Protein AF-A0AAD5IZR4-F1 (afdb_monomer)

Structure (mmCIF, N/CA/C/O backbone):
data_AF-A0AAD5IZR4-F1
#
_entry.id   AF-A0AAD5IZR4-F1
#
loop_
_atom_site.group_PDB
_atom_site.id
_atom_site.type_symbol
_atom_site.label_atom_id
_atom_site.label_alt_id
_atom_site.label_comp_id
_atom_site.label_asym_id
_atom_site.label_entity_id
_atom_site.label_seq_id
_atom_site.pdbx_PDB_ins_code
_atom_site.Cartn_x
_atom_site.Cartn_y
_atom_site.Cartn_z
_atom_site.occupancy
_atom_site.B_iso_or_equiv
_atom_site.auth_seq_id
_atom_site.auth_comp_id
_atom_site.auth_asym_id
_atom_site.auth_atom_id
_atom_site.pdbx_PDB_model_num
ATOM 1 N N . MET A 1 1 ? -12.921 -5.457 7.022 1.00 72.56 1 MET A N 1
ATOM 2 C CA . MET A 1 1 ? -11.908 -4.384 7.132 1.00 72.56 1 MET A CA 1
ATOM 3 C C . MET A 1 1 ? -12.510 -3.131 6.520 1.00 72.56 1 MET A C 1
ATOM 5 O O . MET A 1 1 ? -12.906 -3.188 5.361 1.00 72.56 1 MET A O 1
ATOM 9 N N . ASN A 1 2 ? -12.680 -2.054 7.290 1.00 85.25 2 ASN A N 1
ATOM 10 C CA . ASN A 1 2 ? -13.240 -0.807 6.766 1.00 85.25 2 ASN A CA 1
ATOM 11 C C . ASN A 1 2 ? -12.108 -0.008 6.106 1.00 85.25 2 ASN A C 1
ATOM 13 O O . ASN A 1 2 ? -11.107 0.274 6.754 1.00 85.25 2 ASN A O 1
ATOM 17 N N . ILE A 1 3 ? -12.228 0.284 4.810 1.00 87.69 3 ILE A N 1
ATOM 18 C CA . ILE A 1 3 ? -11.189 0.963 4.022 1.00 87.69 3 ILE A CA 1
ATOM 19 C C . ILE A 1 3 ? -11.783 2.281 3.512 1.00 87.69 3 ILE A C 1
ATOM 21 O O . ILE A 1 3 ? -12.889 2.251 2.957 1.00 87.69 3 ILE A O 1
ATOM 25 N N . PRO A 1 4 ? -11.074 3.416 3.636 1.00 89.38 4 PRO A N 1
ATOM 26 C CA . PRO A 1 4 ? -11.504 4.682 3.055 1.00 89.38 4 PRO A CA 1
ATOM 27 C C . PRO A 1 4 ? -11.837 4.559 1.561 1.00 89.38 4 PRO A C 1
ATOM 29 O O . PRO A 1 4 ? -11.102 3.933 0.794 1.00 89.38 4 PRO A O 1
ATOM 32 N N . ALA A 1 5 ? -12.924 5.198 1.121 1.00 88.12 5 ALA A N 1
ATOM 33 C CA . ALA A 1 5 ? -13.412 5.085 -0.257 1.00 88.12 5 ALA A CA 1
ATOM 34 C C . ALA A 1 5 ? -12.367 5.508 -1.307 1.00 88.12 5 ALA A C 1
ATOM 36 O O . ALA A 1 5 ? -12.195 4.823 -2.311 1.00 88.12 5 ALA A O 1
ATOM 37 N N . LYS A 1 6 ? -11.608 6.582 -1.043 1.00 85.62 6 LYS A N 1
ATOM 38 C CA . LYS A 1 6 ? -10.534 7.055 -1.937 1.00 85.62 6 LYS A CA 1
ATOM 39 C C . LYS A 1 6 ? -9.450 5.996 -2.161 1.00 85.62 6 LYS A C 1
ATOM 41 O O . LYS A 1 6 ? -9.002 5.810 -3.287 1.00 85.62 6 LYS A O 1
ATOM 46 N N . ILE A 1 7 ? -9.094 5.257 -1.110 1.00 88.69 7 ILE A N 1
ATOM 47 C CA . ILE A 1 7 ? -8.103 4.179 -1.182 1.00 88.69 7 ILE A CA 1
ATOM 48 C C . ILE A 1 7 ? -8.664 3.015 -2.002 1.00 88.69 7 ILE A C 1
ATOM 50 O O . ILE A 1 7 ? -7.986 2.524 -2.898 1.00 88.69 7 ILE A O 1
ATOM 54 N N . LYS A 1 8 ? -9.929 2.624 -1.789 1.00 88.31 8 LYS A N 1
ATOM 55 C CA . LYS A 1 8 ? -10.582 1.587 -2.613 1.00 88.31 8 LYS A CA 1
ATOM 56 C C . LYS A 1 8 ? -10.551 1.937 -4.106 1.00 88.31 8 LYS A C 1
ATOM 58 O O . LYS A 1 8 ? -10.199 1.089 -4.920 1.00 88.31 8 LYS A O 1
ATOM 63 N N . ILE A 1 9 ? -10.887 3.182 -4.453 1.00 86.88 9 ILE A N 1
ATOM 64 C CA . ILE A 1 9 ? -10.890 3.665 -5.842 1.00 86.88 9 ILE A CA 1
ATOM 65 C C . ILE A 1 9 ? -9.482 3.608 -6.436 1.00 86.88 9 ILE A C 1
ATOM 67 O O . ILE A 1 9 ? -9.309 3.077 -7.531 1.00 86.88 9 ILE A O 1
ATOM 71 N N . PHE A 1 10 ? -8.474 4.089 -5.708 1.00 87.31 10 PHE A N 1
ATOM 72 C CA . PHE A 1 10 ? -7.085 4.035 -6.160 1.00 87.31 10 PHE A CA 1
ATOM 73 C C . PHE A 1 10 ? -6.622 2.602 -6.434 1.00 87.31 10 PHE A C 1
ATOM 75 O O . PHE A 1 10 ? -6.071 2.325 -7.493 1.00 87.31 10 PHE A O 1
ATOM 82 N N . TYR A 1 11 ? -6.881 1.671 -5.514 1.00 87.00 11 TYR A N 1
ATOM 83 C CA . TYR A 1 11 ? -6.486 0.272 -5.680 1.00 87.00 11 TYR A CA 1
ATOM 84 C C . TYR A 1 11 ? -7.206 -0.408 -6.844 1.00 87.00 11 TYR A C 1
ATOM 86 O O . TYR A 1 11 ? -6.601 -1.187 -7.579 1.00 87.00 11 TYR A O 1
ATOM 94 N N . TRP A 1 12 ? -8.477 -0.073 -7.060 1.00 84.94 12 TRP A N 1
ATOM 95 C CA . TRP A 1 12 ? -9.218 -0.523 -8.232 1.00 84.94 12 TRP A CA 1
ATOM 96 C C . TRP A 1 12 ? -8.625 0.035 -9.537 1.00 84.94 12 TRP A C 1
AT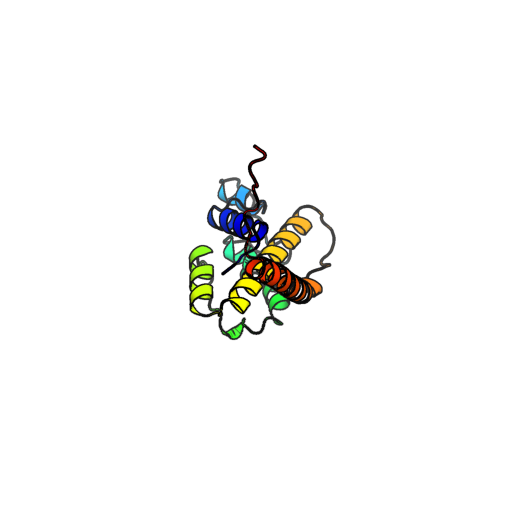OM 98 O O . TRP A 1 12 ? -8.466 -0.704 -10.509 1.00 84.94 12 TRP A O 1
ATOM 108 N N . GLN A 1 13 ? -8.219 1.308 -9.558 1.00 81.94 13 GLN A N 1
ATOM 109 C CA . GLN A 1 13 ? -7.510 1.903 -10.698 1.00 81.94 13 GLN A CA 1
ATOM 110 C C . GLN A 1 13 ? -6.135 1.254 -10.919 1.00 81.94 13 GLN A C 1
ATOM 112 O O . GLN A 1 13 ? -5.769 0.986 -12.062 1.00 81.94 13 GLN A O 1
ATOM 117 N N . ALA A 1 14 ? -5.397 0.958 -9.846 1.00 78.25 14 ALA A N 1
ATOM 118 C CA . ALA A 1 14 ? -4.105 0.273 -9.883 1.00 78.25 14 ALA A CA 1
ATOM 119 C C . ALA A 1 14 ? -4.221 -1.125 -10.491 1.00 78.25 14 ALA A C 1
ATOM 121 O O . ALA A 1 14 ? -3.442 -1.480 -11.376 1.00 78.25 14 ALA A O 1
ATOM 122 N N . TYR A 1 15 ? -5.242 -1.875 -10.073 1.00 79.06 15 TYR A N 1
ATOM 123 C CA . TYR A 1 15 ? -5.572 -3.187 -10.617 1.00 79.06 15 TYR A CA 1
ATOM 124 C C . TYR A 1 15 ? -5.880 -3.135 -12.118 1.00 79.06 15 TYR A C 1
ATOM 126 O O . TYR A 1 15 ? -5.386 -3.960 -12.879 1.00 79.06 15 TYR A O 1
ATOM 134 N N . ARG A 1 16 ? -6.647 -2.136 -12.570 1.00 77.25 16 ARG A N 1
ATOM 135 C CA . ARG A 1 16 ? -7.005 -1.981 -13.991 1.00 77.25 16 ARG A CA 1
ATOM 136 C C . ARG A 1 16 ? -5.906 -1.349 -14.850 1.00 77.25 16 ARG A C 1
ATOM 138 O O . ARG A 1 16 ? -6.150 -1.074 -16.020 1.00 77.25 16 ARG A O 1
ATOM 145 N N . HIS A 1 17 ? -4.724 -1.081 -14.287 1.00 66.12 17 HIS A N 1
ATOM 146 C CA . HIS A 1 17 ? -3.662 -0.297 -14.930 1.00 66.12 17 HIS A CA 1
ATOM 147 C C . HIS A 1 17 ? -4.120 1.105 -15.385 1.00 66.12 17 HIS A C 1
ATOM 149 O O . HIS A 1 17 ? -3.510 1.715 -16.259 1.00 66.12 17 HIS A O 1
ATOM 155 N N . CYS A 1 18 ? -5.173 1.640 -14.765 1.00 64.19 18 CYS A N 1
ATOM 156 C CA . CYS A 1 18 ? -5.791 2.929 -15.084 1.00 64.19 18 CYS A CA 1
ATOM 157 C C . CYS A 1 18 ? -5.393 4.033 -14.096 1.00 64.19 18 CYS A C 1
ATOM 159 O O . CYS A 1 18 ? -6.112 5.020 -13.952 1.00 64.19 18 CYS A O 1
ATOM 161 N N . LEU A 1 19 ? -4.280 3.875 -13.378 1.00 66.75 19 LEU A N 1
ATOM 162 C CA . LEU A 1 19 ? -3.781 4.958 -12.538 1.00 66.75 19 LEU A CA 1
ATOM 163 C C . LEU A 1 19 ? -3.395 6.152 -13.419 1.00 66.75 19 LEU A C 1
ATOM 165 O O . LEU A 1 19 ? -2.730 5.945 -14.438 1.00 66.75 19 LEU A O 1
ATOM 169 N N . PRO A 1 20 ? -3.682 7.397 -13.003 1.00 54.91 20 PRO A N 1
ATOM 170 C CA . PRO A 1 20 ? -3.162 8.611 -13.638 1.00 54.91 20 PRO A CA 1
ATOM 171 C C . PRO A 1 20 ? -1.648 8.790 -13.395 1.00 54.91 20 PRO A C 1
ATOM 173 O O . PRO A 1 20 ? -1.118 9.893 -13.361 1.00 54.91 20 PRO A O 1
ATOM 176 N N . LEU A 1 21 ? -0.920 7.688 -13.224 1.00 57.34 21 LEU A N 1
ATOM 177 C CA . LEU A 1 21 ? 0.510 7.627 -13.444 1.00 57.34 21 LEU A CA 1
ATOM 178 C C . LEU A 1 21 ? 0.713 7.700 -14.957 1.00 57.34 21 LEU A C 1
ATOM 180 O O . LEU A 1 21 ? 0.074 6.944 -15.685 1.00 57.34 21 LEU A O 1
ATOM 184 N N . LYS A 1 22 ? 1.661 8.506 -15.449 1.00 53.66 22 LYS A N 1
ATOM 185 C CA . LYS A 1 22 ? 2.069 8.488 -16.873 1.00 53.66 22 LYS A CA 1
ATOM 186 C C . LYS A 1 22 ? 2.394 7.065 -17.391 1.00 53.66 22 LYS A C 1
ATOM 188 O O . LYS A 1 22 ? 2.386 6.834 -18.591 1.00 53.66 22 LYS A O 1
ATOM 193 N N . MET A 1 23 ? 2.608 6.102 -16.489 1.00 51.19 23 MET A N 1
ATOM 194 C CA . MET A 1 23 ? 2.671 4.651 -16.718 1.00 51.19 23 MET A CA 1
ATOM 195 C C . MET A 1 23 ? 1.472 4.052 -17.477 1.00 51.19 23 MET A C 1
ATOM 197 O O . MET A 1 23 ? 1.674 3.161 -18.298 1.00 51.19 23 MET A O 1
ATOM 201 N N . SER A 1 24 ? 0.237 4.508 -17.232 1.00 49.72 24 SER A N 1
ATOM 202 C CA . SER A 1 24 ? -0.957 3.983 -17.921 1.00 49.72 24 SER A CA 1
ATOM 203 C C . SER A 1 24 ? -1.000 4.387 -19.397 1.00 49.72 24 SER A C 1
ATOM 205 O O . SER A 1 24 ? -1.445 3.602 -20.232 1.00 49.72 24 SER A O 1
ATOM 207 N N . LEU A 1 25 ? -0.427 5.547 -19.744 1.00 49.66 25 LEU A N 1
ATOM 208 C CA . LEU A 1 25 ? -0.222 5.973 -21.133 1.00 49.66 25 LEU A CA 1
ATOM 209 C C . LEU A 1 25 ? 0.822 5.099 -21.862 1.00 49.66 25 LEU A C 1
ATOM 211 O O . LEU A 1 25 ? 0.704 4.888 -23.065 1.00 49.66 25 LEU A O 1
ATOM 215 N N . ILE A 1 26 ? 1.808 4.535 -21.148 1.00 45.78 26 ILE A N 1
ATOM 216 C CA . ILE A 1 26 ? 2.804 3.601 -21.717 1.00 45.78 26 ILE A CA 1
ATOM 217 C C . ILE A 1 26 ? 2.197 2.215 -21.940 1.00 45.78 26 ILE A C 1
ATOM 219 O O . ILE A 1 26 ? 2.433 1.592 -22.975 1.00 45.78 26 ILE A O 1
ATOM 223 N N . ALA A 1 27 ? 1.392 1.730 -20.986 1.00 47.91 27 ALA A N 1
ATOM 224 C CA . ALA A 1 27 ? 0.699 0.447 -21.110 1.00 47.91 27 ALA A CA 1
ATOM 225 C C . ALA A 1 27 ? -0.224 0.408 -22.348 1.00 47.91 27 ALA A C 1
ATOM 227 O O . ALA A 1 27 ? -0.470 -0.659 -22.904 1.00 47.91 27 ALA A O 1
ATOM 228 N N . GLN A 1 28 ? -0.670 1.575 -22.829 1.00 51.12 28 GLN A N 1
ATOM 229 C CA . GLN A 1 28 ? -1.501 1.752 -24.024 1.00 51.12 28 GLN A CA 1
ATOM 230 C C . GLN A 1 28 ? -0.709 1.926 -25.343 1.00 51.12 28 GLN A C 1
ATOM 232 O O . GLN A 1 28 ? -1.210 2.522 -26.291 1.00 51.12 28 GLN A O 1
ATOM 237 N N . LYS A 1 29 ? 0.498 1.348 -25.456 1.00 46.22 29 LYS A N 1
ATOM 238 C CA . LYS A 1 29 ? 1.324 1.301 -26.690 1.00 46.22 29 LYS A CA 1
ATOM 239 C C . LYS A 1 29 ? 1.871 2.645 -27.197 1.00 46.22 29 LYS A C 1
ATOM 241 O O . LYS A 1 29 ? 2.288 2.723 -28.350 1.00 46.22 29 LYS A O 1
ATOM 246 N N . VAL A 1 30 ? 1.945 3.688 -26.370 1.00 44.84 30 VAL A N 1
ATOM 247 C CA . VAL A 1 30 ? 2.703 4.899 -26.733 1.00 44.84 30 VAL A CA 1
ATOM 248 C C . VAL A 1 30 ? 4.180 4.669 -26.380 1.00 44.84 30 VAL A C 1
ATOM 250 O O . VAL A 1 30 ? 4.499 4.520 -25.198 1.00 44.84 30 VAL A O 1
ATOM 253 N N . PRO A 1 31 ? 5.106 4.627 -27.358 1.00 40.62 31 PRO A N 1
ATOM 254 C CA . PRO A 1 31 ? 6.507 4.326 -27.105 1.00 40.62 31 PRO A CA 1
ATOM 255 C C . PRO A 1 31 ? 7.196 5.571 -26.543 1.00 40.62 31 PRO A C 1
ATOM 257 O O . PRO A 1 31 ? 7.767 6.383 -27.265 1.00 40.62 31 PRO A O 1
ATOM 260 N N . ARG A 1 32 ? 7.116 5.753 -25.227 1.00 43.91 32 ARG A N 1
ATOM 261 C CA . ARG A 1 32 ? 8.010 6.647 -24.489 1.00 43.91 32 ARG A CA 1
ATOM 262 C C . ARG A 1 32 ? 8.564 5.865 -23.316 1.00 43.91 32 ARG A C 1
ATOM 264 O O . ARG A 1 32 ? 7.818 5.391 -22.463 1.00 43.91 32 ARG A O 1
ATOM 271 N N . GLU A 1 33 ? 9.877 5.696 -23.305 1.00 47.75 33 GLU A N 1
ATOM 272 C CA . GLU A 1 33 ? 10.591 5.049 -22.215 1.00 47.75 33 GLU A CA 1
ATOM 273 C C . GLU A 1 33 ? 10.505 5.941 -20.976 1.00 47.75 33 GLU A C 1
ATOM 275 O O . GLU A 1 33 ? 11.304 6.855 -20.792 1.00 47.75 33 GLU A O 1
ATOM 280 N N . ILE A 1 34 ? 9.493 5.723 -20.131 1.00 51.06 34 ILE A N 1
ATOM 281 C CA . ILE A 1 34 ? 9.445 6.419 -18.848 1.00 51.06 34 ILE A CA 1
ATOM 282 C C . ILE A 1 34 ? 10.391 5.703 -17.904 1.00 51.06 34 ILE A C 1
ATOM 284 O O . ILE A 1 34 ? 10.183 4.578 -17.437 1.00 51.06 34 ILE A O 1
ATOM 288 N N . ALA A 1 35 ? 11.474 6.408 -17.660 1.00 56.12 35 ALA A N 1
ATOM 289 C CA . ALA A 1 35 ? 12.411 6.117 -16.620 1.00 56.12 35 ALA A CA 1
ATOM 290 C C . ALA A 1 35 ? 11.828 6.600 -15.282 1.00 56.12 35 ALA A C 1
ATOM 292 O O . ALA A 1 35 ? 11.146 7.625 -15.233 1.00 56.12 35 ALA A O 1
ATOM 293 N N . CYS A 1 36 ? 12.070 5.872 -14.192 1.00 55.81 36 CYS A N 1
ATOM 294 C CA . CYS A 1 36 ? 11.767 6.362 -12.850 1.00 55.81 36 CYS A CA 1
ATOM 295 C C . CYS A 1 36 ? 12.369 7.775 -12.705 1.00 55.81 36 CYS A C 1
ATOM 297 O O . CYS A 1 36 ? 13.569 7.906 -12.944 1.00 55.81 36 CYS A O 1
ATOM 299 N N . PRO A 1 37 ? 11.604 8.813 -12.321 1.00 54.03 37 PRO A N 1
ATOM 300 C CA . PRO A 1 37 ? 12.120 10.183 -12.227 1.00 54.03 37 PRO A CA 1
ATOM 301 C C . PRO A 1 37 ? 13.271 10.319 -11.218 1.00 54.03 37 PRO A C 1
ATOM 303 O O . PRO A 1 37 ? 14.001 11.298 -11.259 1.00 54.03 37 PRO A O 1
ATOM 306 N N . VAL A 1 38 ? 13.448 9.318 -10.348 1.00 53.88 38 VAL A N 1
ATOM 307 C CA . VAL A 1 38 ? 14.482 9.268 -9.307 1.00 53.88 38 VAL A CA 1
ATOM 308 C C . VAL A 1 38 ? 15.733 8.505 -9.754 1.00 53.88 38 VAL A C 1
ATOM 310 O O . VAL A 1 38 ? 16.839 8.850 -9.360 1.00 53.88 38 VAL A O 1
ATOM 313 N N . TYR A 1 39 ? 15.588 7.457 -10.572 1.00 54.84 39 TYR A N 1
ATOM 314 C CA . TYR A 1 39 ? 16.708 6.569 -10.936 1.00 54.84 39 TYR A CA 1
ATOM 315 C C . TYR A 1 39 ? 17.017 6.513 -12.428 1.00 54.84 39 TYR A C 1
ATOM 317 O O . TYR A 1 39 ? 17.961 5.834 -12.823 1.00 54.84 39 TYR A O 1
ATOM 325 N N . HIS A 1 40 ? 16.199 7.148 -13.265 1.00 55.16 40 HIS A N 1
ATOM 326 C CA . HIS A 1 40 ? 16.291 7.101 -14.721 1.00 55.16 40 HIS A CA 1
ATOM 327 C C . HIS A 1 40 ? 16.412 5.672 -15.297 1.00 55.16 40 HIS A C 1
ATOM 329 O O . HIS A 1 40 ? 16.908 5.471 -16.402 1.00 55.16 40 HIS A O 1
ATOM 335 N N . LYS A 1 41 ? 15.877 4.666 -14.586 1.00 54.94 41 LYS A N 1
ATOM 336 C CA . LYS A 1 41 ? 15.755 3.278 -15.058 1.00 54.94 41 LYS A CA 1
ATOM 337 C C . LYS A 1 41 ? 14.329 2.981 -15.508 1.00 54.94 41 LYS A C 1
ATOM 339 O O . LYS A 1 41 ? 13.377 3.459 -14.891 1.00 54.94 41 LYS A O 1
ATOM 344 N N . LYS A 1 42 ? 14.191 2.181 -16.568 1.00 55.41 42 LYS A N 1
ATOM 345 C CA . LYS A 1 42 ? 12.909 1.792 -17.176 1.00 55.41 42 LYS A CA 1
ATOM 346 C C . LYS A 1 42 ? 11.962 1.213 -16.122 1.00 55.41 42 LYS A C 1
ATOM 348 O O . LYS A 1 42 ? 12.281 0.207 -15.486 1.00 55.41 42 LYS A O 1
ATOM 353 N N . LEU A 1 43 ? 10.801 1.841 -15.941 1.00 59.50 43 LEU A N 1
ATOM 354 C CA . LEU A 1 43 ? 9.745 1.294 -15.093 1.00 59.50 43 LEU A CA 1
ATOM 355 C C . LEU A 1 43 ? 9.186 0.039 -15.773 1.00 59.50 43 LEU A C 1
ATOM 357 O O . LEU A 1 43 ? 8.561 0.122 -16.827 1.00 59.50 43 LEU A O 1
ATOM 361 N N . LYS A 1 44 ? 9.449 -1.134 -15.191 1.00 58.28 44 LYS A N 1
ATOM 362 C CA . LYS A 1 44 ? 9.046 -2.418 -15.783 1.00 58.28 44 LYS A CA 1
ATOM 363 C C . LYS A 1 44 ? 7.565 -2.743 -15.555 1.00 58.28 44 LYS A C 1
ATOM 365 O O . LYS A 1 44 ? 6.945 -3.340 -16.425 1.00 58.28 44 LYS A O 1
ATOM 370 N N . THR A 1 45 ? 7.000 -2.368 -14.401 1.00 69.00 45 THR A N 1
ATOM 371 C CA . THR A 1 45 ? 5.616 -2.701 -14.002 1.00 69.00 45 THR A CA 1
ATOM 372 C C . THR A 1 45 ? 5.016 -1.654 -13.049 1.00 69.00 45 THR A C 1
ATOM 374 O O . THR A 1 45 ? 5.742 -0.877 -12.425 1.00 69.00 45 THR A O 1
ATOM 377 N N . VAL A 1 46 ? 3.682 -1.654 -12.888 1.00 75.50 46 VAL A N 1
ATOM 378 C CA . VAL A 1 46 ? 2.974 -0.837 -11.874 1.00 75.50 46 VAL A CA 1
ATOM 379 C C . VAL A 1 46 ? 3.496 -1.130 -10.463 1.00 75.50 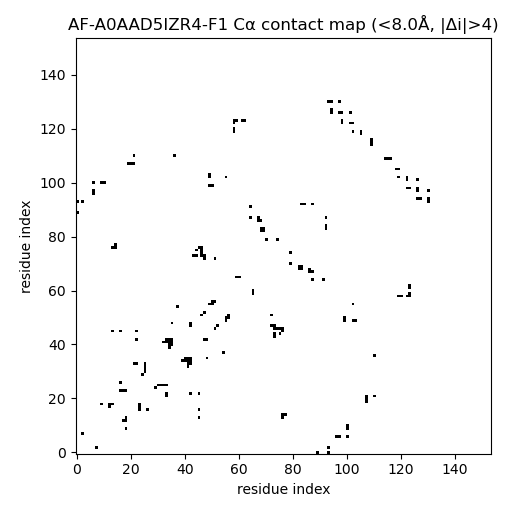46 VAL A C 1
ATOM 381 O O . VAL A 1 46 ? 3.737 -0.199 -9.700 1.00 75.50 46 VAL A O 1
ATOM 384 N N . LEU A 1 47 ? 3.747 -2.406 -10.140 1.00 81.25 47 LEU A N 1
ATOM 385 C CA . LEU A 1 47 ? 4.316 -2.797 -8.850 1.00 81.25 47 LEU A CA 1
ATOM 386 C C . LEU A 1 47 ? 5.724 -2.223 -8.656 1.00 81.25 47 LEU A C 1
ATOM 388 O O . LEU A 1 47 ? 6.048 -1.767 -7.569 1.00 81.25 47 LEU A O 1
ATOM 392 N N . HIS A 1 48 ? 6.562 -2.176 -9.692 1.00 76.94 48 HIS A N 1
ATOM 393 C CA . HIS A 1 48 ? 7.875 -1.549 -9.566 1.00 76.94 48 HIS A CA 1
ATOM 394 C C . HIS A 1 48 ? 7.762 -0.051 -9.229 1.00 76.94 48 HIS A C 1
ATOM 396 O O . HIS A 1 48 ? 8.474 0.435 -8.354 1.00 76.94 48 HIS A O 1
ATOM 402 N N . GLY A 1 49 ? 6.841 0.665 -9.884 1.00 74.94 49 GLY A N 1
ATOM 403 C CA . GLY A 1 49 ? 6.606 2.088 -9.625 1.00 74.94 49 GLY A CA 1
ATOM 404 C C . GLY A 1 49 ? 6.042 2.375 -8.231 1.00 74.94 49 GLY A C 1
ATOM 405 O O . GLY A 1 49 ? 6.460 3.339 -7.604 1.00 74.94 49 GLY A O 1
ATOM 406 N N . LEU A 1 50 ? 5.135 1.526 -7.738 1.00 79.75 50 LEU A N 1
ATOM 407 C CA . LEU A 1 50 ? 4.467 1.710 -6.444 1.00 79.75 50 LEU A CA 1
ATOM 408 C C . LEU A 1 50 ? 5.184 1.049 -5.264 1.00 79.75 50 LEU A C 1
ATOM 410 O O . LEU A 1 50 ? 4.968 1.438 -4.127 1.00 79.75 50 LEU A O 1
ATOM 414 N N . TRP A 1 51 ? 5.999 0.023 -5.507 1.00 85.12 51 TRP A N 1
ATOM 415 C CA . TRP A 1 51 ? 6.590 -0.810 -4.460 1.00 85.12 51 TRP A CA 1
ATOM 416 C C . TRP A 1 51 ? 8.099 -0.993 -4.617 1.00 85.12 51 TRP A C 1
ATOM 418 O O . TRP A 1 51 ? 8.842 -0.827 -3.651 1.00 85.12 51 TRP A O 1
ATOM 428 N N . GLY A 1 52 ? 8.547 -1.340 -5.825 1.00 79.38 52 GLY A N 1
ATOM 429 C CA . GLY A 1 52 ? 9.920 -1.773 -6.096 1.00 79.38 52 GLY A CA 1
ATOM 430 C C . GLY A 1 52 ? 10.980 -0.670 -6.133 1.00 79.38 52 GLY A C 1
ATOM 431 O O . GLY A 1 52 ? 12.170 -0.978 -6.027 1.00 79.38 52 GLY A O 1
ATOM 432 N N . CYS A 1 53 ? 10.572 0.595 -6.256 1.00 77.81 53 CYS A N 1
ATOM 433 C CA . CYS A 1 53 ? 11.472 1.744 -6.268 1.00 77.81 53 CYS A CA 1
ATOM 434 C C . CYS A 1 53 ? 12.316 1.801 -4.984 1.00 77.81 53 CYS A C 1
ATOM 436 O O . CYS A 1 53 ? 11.768 1.844 -3.883 1.00 77.81 53 CYS A O 1
ATOM 438 N N . LYS A 1 54 ? 13.652 1.831 -5.121 1.00 75.81 54 LYS A N 1
ATOM 439 C CA . LYS A 1 54 ? 14.592 1.835 -3.983 1.00 75.81 54 LYS A CA 1
ATOM 440 C C . LYS A 1 54 ? 14.311 2.979 -3.006 1.00 75.81 54 LYS A C 1
ATOM 442 O O . LYS A 1 54 ? 14.351 2.760 -1.807 1.00 75.81 54 LYS A O 1
ATOM 447 N N . TRP A 1 55 ? 13.959 4.149 -3.521 1.00 72.94 55 TRP A N 1
ATOM 448 C CA . TRP A 1 55 ? 13.684 5.311 -2.687 1.00 72.94 55 TRP A CA 1
ATOM 449 C C . TRP A 1 55 ? 12.400 5.158 -1.860 1.00 72.94 55 TRP A C 1
ATOM 451 O O . TRP A 1 55 ? 12.386 5.468 -0.677 1.00 72.94 55 TRP A O 1
ATOM 461 N N . LEU A 1 56 ? 11.347 4.555 -2.423 1.00 78.56 56 LEU A N 1
ATOM 462 C CA . LEU A 1 56 ? 10.144 4.239 -1.647 1.00 78.56 56 LEU A CA 1
ATOM 463 C C . LEU A 1 56 ? 10.400 3.151 -0.588 1.00 78.56 56 LEU A C 1
ATOM 465 O O . LEU A 1 56 ? 9.727 3.116 0.436 1.00 78.56 56 LEU A O 1
ATOM 469 N N . LYS A 1 57 ? 11.388 2.266 -0.792 1.00 82.44 57 LYS A N 1
ATOM 470 C CA . LYS A 1 57 ? 11.785 1.309 0.255 1.00 82.44 57 LYS A CA 1
ATOM 471 C C . LYS A 1 57 ? 12.333 2.013 1.496 1.00 82.44 57 LYS A C 1
ATOM 473 O O . LYS A 1 57 ? 12.090 1.527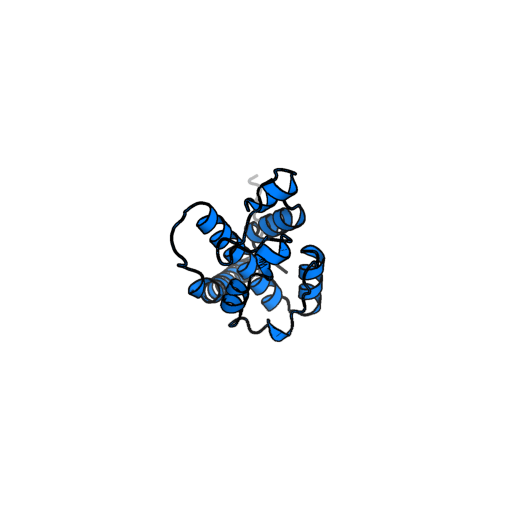 2.592 1.00 82.44 57 LYS A O 1
ATOM 478 N N . GLU A 1 58 ? 13.054 3.120 1.320 1.00 81.44 58 GLU A N 1
ATOM 479 C CA . GLU A 1 58 ? 13.595 3.914 2.431 1.00 81.44 58 GLU A CA 1
ATOM 480 C C . GLU A 1 58 ? 12.462 4.583 3.215 1.00 81.44 58 GLU A C 1
ATOM 482 O O . GLU A 1 58 ? 12.434 4.485 4.435 1.00 81.44 58 GLU A O 1
ATOM 487 N N . VAL A 1 59 ? 11.459 5.133 2.522 1.00 80.75 59 VAL A N 1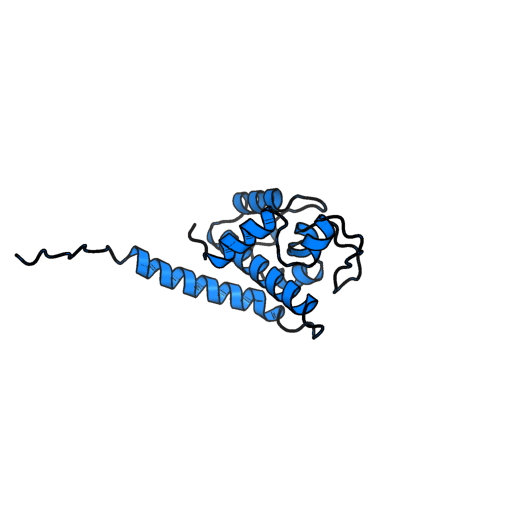
ATOM 488 C CA . VAL A 1 59 ? 10.255 5.718 3.149 1.00 80.75 59 VAL A CA 1
ATOM 489 C C . VAL A 1 59 ? 9.516 4.710 4.027 1.00 80.75 59 VAL A C 1
ATOM 491 O O . VAL A 1 59 ? 9.010 5.051 5.090 1.00 80.75 59 VAL A O 1
ATOM 494 N N . ARG A 1 60 ? 9.456 3.449 3.594 1.00 87.31 60 ARG A N 1
ATOM 495 C CA . ARG A 1 60 ? 8.763 2.383 4.328 1.00 87.31 60 ARG A CA 1
ATOM 496 C C . ARG A 1 60 ? 9.618 1.710 5.388 1.00 87.31 60 ARG A C 1
ATOM 498 O O . ARG A 1 60 ? 9.090 0.837 6.068 1.00 87.31 60 ARG A O 1
ATOM 505 N N . ALA A 1 61 ? 10.896 2.061 5.536 1.00 83.94 61 ALA A N 1
ATOM 506 C CA . ALA A 1 61 ? 11.776 1.419 6.514 1.00 83.94 61 ALA A CA 1
ATOM 507 C C . ALA A 1 61 ? 11.204 1.485 7.944 1.00 83.94 61 ALA A C 1
ATOM 509 O O . ALA A 1 61 ? 11.387 0.549 8.718 1.00 83.94 61 ALA A O 1
ATOM 510 N N . ASP A 1 62 ? 10.422 2.527 8.239 1.00 82.50 62 ASP A N 1
ATOM 511 C CA . ASP A 1 62 ? 9.771 2.740 9.534 1.00 82.50 62 ASP A CA 1
ATOM 512 C C . ASP A 1 62 ? 8.479 1.924 9.731 1.00 82.50 62 ASP A C 1
ATOM 514 O O . ASP A 1 62 ? 7.902 1.901 10.819 1.00 82.50 62 ASP A O 1
ATOM 518 N N . CYS A 1 63 ? 7.985 1.236 8.697 1.00 87.38 63 CYS A N 1
ATOM 519 C CA . CYS A 1 63 ? 6.828 0.357 8.826 1.00 87.38 63 CYS A CA 1
ATOM 520 C C . CYS A 1 63 ? 7.231 -0.976 9.481 1.00 87.38 63 CYS A C 1
ATOM 522 O O . CYS A 1 63 ? 7.945 -1.794 8.898 1.00 87.38 63 CYS A O 1
ATOM 524 N N . SER A 1 64 ? 6.676 -1.251 10.664 1.00 87.19 64 SER A N 1
ATOM 525 C CA . SER A 1 64 ? 6.931 -2.463 11.466 1.00 87.19 64 SER A CA 1
ATOM 526 C C . SER A 1 64 ? 6.651 -3.787 10.740 1.00 87.19 64 SER A C 1
ATOM 528 O O . SER A 1 64 ? 7.150 -4.843 11.128 1.00 87.19 64 SER A O 1
ATOM 530 N N . PHE A 1 65 ? 5.839 -3.762 9.684 1.00 89.12 65 PHE A N 1
ATOM 531 C CA . PHE A 1 65 ? 5.456 -4.941 8.915 1.00 89.12 65 PHE A CA 1
ATOM 532 C C . PHE A 1 65 ? 6.369 -5.262 7.726 1.00 89.12 65 PHE A C 1
ATOM 534 O O . PHE A 1 65 ? 6.157 -6.285 7.074 1.00 89.12 65 PHE A O 1
ATOM 541 N N . MET A 1 66 ? 7.381 -4.441 7.429 1.00 89.88 66 MET A N 1
ATOM 542 C CA . MET A 1 66 ? 8.205 -4.627 6.227 1.00 89.88 66 MET A CA 1
ATOM 543 C C . MET A 1 66 ? 8.912 -5.981 6.165 1.00 89.88 66 MET A C 1
ATOM 545 O O . MET A 1 66 ? 9.022 -6.555 5.085 1.00 89.88 66 MET A O 1
ATOM 549 N N . SER A 1 67 ? 9.329 -6.530 7.308 1.00 88.38 67 SER A N 1
ATOM 550 C CA . SER A 1 67 ? 9.975 -7.848 7.392 1.00 88.38 67 SER A CA 1
ATOM 551 C C . SER A 1 67 ? 9.054 -9.020 7.029 1.00 88.38 67 SER A C 1
ATOM 553 O O . SER A 1 67 ? 9.542 -10.103 6.720 1.00 88.38 67 SER A O 1
ATOM 555 N N . ARG A 1 68 ? 7.729 -8.819 7.048 1.00 90.75 68 ARG A N 1
ATOM 556 C CA . ARG A 1 68 ? 6.720 -9.842 6.725 1.00 90.75 68 ARG A CA 1
ATOM 557 C C . ARG A 1 68 ? 6.297 -9.828 5.256 1.00 90.75 68 ARG A C 1
ATOM 559 O O . ARG A 1 68 ? 5.591 -10.736 4.817 1.00 90.75 68 ARG A O 1
ATOM 566 N N . ILE A 1 69 ? 6.693 -8.808 4.493 1.00 90.00 69 ILE A N 1
ATOM 567 C CA . ILE A 1 69 ? 6.272 -8.642 3.102 1.00 90.00 69 ILE A CA 1
ATOM 568 C C . ILE A 1 69 ? 7.329 -9.207 2.160 1.00 90.00 69 ILE A C 1
ATOM 570 O O . ILE A 1 69 ? 8.423 -8.665 2.022 1.00 90.00 69 ILE A O 1
ATOM 574 N N . ASN A 1 70 ? 6.940 -10.245 1.423 1.00 85.00 70 ASN A N 1
ATOM 575 C CA . ASN A 1 70 ? 7.740 -10.811 0.347 1.00 85.00 70 ASN A CA 1
ATOM 576 C C . ASN A 1 70 ? 7.197 -10.368 -1.012 1.00 85.00 70 ASN A C 1
ATOM 578 O O . ASN A 1 70 ? 6.000 -10.480 -1.287 1.00 85.00 70 ASN A O 1
ATOM 582 N N . TRP A 1 71 ? 8.091 -9.896 -1.878 1.00 87.19 71 TRP A N 1
ATOM 583 C CA . TRP A 1 71 ? 7.778 -9.559 -3.264 1.00 87.19 71 TRP A CA 1
ATOM 584 C C . TRP A 1 71 ? 8.973 -9.877 -4.166 1.00 87.19 71 TRP A C 1
ATOM 586 O O . TRP A 1 71 ? 10.118 -9.888 -3.712 1.00 87.19 71 TRP A O 1
ATOM 596 N N . VAL A 1 72 ? 8.706 -10.111 -5.449 1.00 83.88 72 VAL A N 1
ATOM 597 C CA . VAL A 1 72 ? 9.728 -10.386 -6.471 1.00 83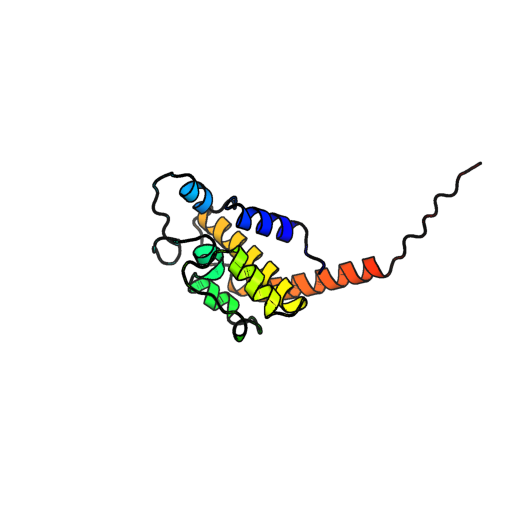.88 72 VAL A CA 1
ATOM 598 C C . VAL A 1 72 ? 9.548 -9.461 -7.674 1.00 83.88 72 VAL A C 1
ATOM 600 O O . VAL A 1 72 ? 8.426 -9.043 -7.976 1.00 83.88 72 VAL A O 1
ATOM 603 N N . ASP A 1 73 ? 10.646 -9.121 -8.364 1.00 77.31 73 ASP A N 1
ATOM 604 C CA . ASP A 1 73 ? 10.580 -8.299 -9.583 1.00 77.31 73 ASP A CA 1
ATOM 605 C C . ASP A 1 73 ? 9.707 -9.006 -10.630 1.00 77.31 73 ASP A C 1
ATOM 607 O O . ASP A 1 73 ? 9.843 -10.205 -10.860 1.00 77.31 73 ASP A O 1
ATOM 611 N N . GLY A 1 74 ? 8.777 -8.269 -11.237 1.00 74.62 74 GLY A N 1
ATOM 612 C CA . GLY A 1 74 ? 7.813 -8.823 -12.195 1.00 74.62 74 GLY A CA 1
ATOM 613 C C . GLY A 1 74 ? 6.527 -9.413 -11.599 1.00 74.62 74 GLY A C 1
ATOM 614 O O . GLY A 1 74 ? 5.618 -9.707 -12.368 1.00 74.62 74 GLY A O 1
ATOM 615 N N . MET A 1 75 ? 6.388 -9.520 -10.270 1.00 84.88 75 MET A N 1
ATOM 616 C CA . MET A 1 75 ? 5.117 -9.906 -9.635 1.00 84.88 75 MET A CA 1
ATOM 617 C C . MET A 1 75 ? 3.986 -8.936 -10.027 1.00 84.88 75 MET A C 1
ATOM 619 O O . MET A 1 75 ? 4.183 -7.715 -10.081 1.00 84.88 75 MET A O 1
ATOM 623 N N . HIS A 1 76 ? 2.787 -9.462 -10.295 1.00 83.31 76 HIS A N 1
ATOM 624 C CA . HIS A 1 76 ? 1.625 -8.617 -10.563 1.00 83.31 76 HIS A CA 1
ATOM 625 C C . HIS A 1 76 ? 1.166 -7.906 -9.287 1.00 83.31 76 HIS A C 1
ATOM 627 O O . HIS A 1 76 ? 1.248 -8.431 -8.179 1.00 83.31 76 HIS A O 1
ATOM 633 N N . PHE A 1 77 ? 0.636 -6.691 -9.447 1.00 84.25 77 PHE A N 1
ATOM 634 C CA . PHE A 1 77 ? 0.191 -5.876 -8.316 1.00 84.25 77 PHE A CA 1
ATOM 635 C C . PHE A 1 77 ? -0.887 -6.575 -7.471 1.00 84.25 77 PHE A C 1
ATOM 637 O O . PHE A 1 77 ? -0.850 -6.483 -6.249 1.00 84.25 77 PHE A O 1
ATOM 644 N N . LEU A 1 78 ? -1.816 -7.312 -8.092 1.00 86.69 78 LEU A N 1
ATOM 645 C CA . LEU A 1 78 ? -2.842 -8.050 -7.351 1.00 86.69 78 LEU A CA 1
ATOM 646 C C . LEU A 1 78 ? -2.237 -9.178 -6.504 1.00 86.69 78 LEU A C 1
ATOM 648 O O . LEU A 1 78 ? -2.577 -9.292 -5.329 1.00 86.69 78 LEU A O 1
ATOM 652 N N . ASP A 1 79 ? -1.316 -9.960 -7.070 1.00 89.75 79 ASP A N 1
ATOM 653 C CA . ASP A 1 79 ? -0.643 -11.052 -6.356 1.00 89.75 79 ASP A CA 1
ATOM 654 C C . ASP A 1 79 ? 0.141 -10.528 -5.152 1.00 89.75 79 ASP A C 1
ATOM 656 O O . ASP A 1 79 ? 0.109 -11.120 -4.074 1.00 89.75 79 ASP A O 1
ATOM 660 N N . PHE A 1 80 ? 0.772 -9.362 -5.308 1.00 91.38 80 PHE A N 1
ATOM 661 C CA . PHE A 1 80 ? 1.429 -8.658 -4.214 1.00 91.38 80 PHE A CA 1
ATOM 662 C C . PHE A 1 80 ? 0.449 -8.292 -3.085 1.00 91.38 80 PHE A C 1
ATOM 664 O O . PHE A 1 80 ? 0.707 -8.591 -1.918 1.00 91.38 80 PHE A O 1
ATOM 671 N N . ILE A 1 81 ? -0.701 -7.693 -3.412 1.00 91.62 81 ILE A N 1
ATOM 672 C CA . ILE A 1 81 ? -1.716 -7.315 -2.415 1.00 91.62 81 ILE A CA 1
ATOM 673 C C . ILE A 1 81 ? -2.334 -8.538 -1.733 1.00 91.62 81 ILE A C 1
ATOM 675 O O . ILE A 1 81 ? -2.540 -8.516 -0.519 1.00 91.62 81 ILE A O 1
ATOM 679 N N . LEU A 1 82 ? -2.576 -9.621 -2.472 1.00 91.75 82 LEU A N 1
ATOM 680 C CA . LEU A 1 82 ? -3.059 -10.883 -1.909 1.00 91.75 82 LEU A CA 1
ATOM 681 C C . LEU A 1 82 ? -2.024 -11.538 -0.988 1.00 91.75 82 LEU A C 1
ATOM 683 O O . LEU A 1 82 ? -2.393 -12.058 0.063 1.00 91.75 82 LEU A O 1
ATOM 687 N N . SER A 1 83 ? -0.739 -11.486 -1.349 1.00 92.94 83 SER A N 1
ATOM 688 C CA . SER A 1 83 ? 0.363 -11.943 -0.496 1.00 92.94 83 SER A CA 1
ATOM 689 C C . SER A 1 83 ? 0.392 -11.164 0.821 1.00 92.94 83 SER A C 1
ATOM 691 O O . SER A 1 83 ? 0.391 -11.759 1.897 1.00 92.94 83 SER A O 1
ATOM 693 N N . CYS A 1 84 ? 0.291 -9.833 0.755 1.00 93.81 84 CYS A N 1
ATOM 694 C CA . CYS A 1 84 ? 0.246 -8.986 1.946 1.00 93.81 84 CYS A CA 1
ATOM 695 C C . CYS A 1 84 ? -0.969 -9.305 2.826 1.00 93.81 84 CYS A C 1
ATOM 697 O O . CYS A 1 84 ? -0.827 -9.451 4.035 1.00 93.81 84 CYS A O 1
ATOM 699 N N . TYR A 1 85 ? -2.147 -9.502 2.228 1.00 92.44 85 TYR A N 1
ATOM 700 C CA . TYR A 1 85 ? -3.362 -9.855 2.967 1.00 92.44 85 TYR A CA 1
ATOM 701 C C . TYR A 1 85 ? -3.246 -11.183 3.737 1.00 92.44 85 TYR A C 1
ATOM 703 O O . TYR A 1 85 ? -3.930 -11.373 4.739 1.00 92.44 85 TYR A O 1
ATOM 711 N N . ARG A 1 86 ? -2.392 -12.110 3.284 1.00 92.06 86 ARG A N 1
ATOM 712 C CA . ARG A 1 86 ? -2.146 -13.392 3.966 1.00 92.06 86 ARG A CA 1
ATOM 713 C C . ARG A 1 86 ? -1.174 -13.276 5.139 1.00 92.06 86 ARG A C 1
ATOM 715 O O . ARG A 1 86 ? -1.255 -14.086 6.055 1.00 92.06 86 ARG A O 1
ATOM 722 N N . CYS A 1 87 ? -0.261 -12.308 5.100 1.00 92.88 87 CYS A N 1
ATOM 723 C CA . CYS A 1 87 ? 0.848 -12.201 6.054 1.00 92.88 87 CYS A CA 1
ATOM 724 C C . CYS A 1 87 ? 0.696 -11.048 7.058 1.00 92.88 87 CYS A C 1
ATOM 726 O O . CYS A 1 87 ? 1.435 -10.994 8.042 1.00 92.88 87 CYS A O 1
ATOM 728 N N . LEU A 1 88 ? -0.225 -10.115 6.807 1.00 94.19 88 LEU A N 1
ATOM 729 C CA . LEU A 1 88 ? -0.456 -8.932 7.631 1.00 94.19 88 LEU A CA 1
ATOM 730 C C . LEU A 1 88 ? -1.783 -9.029 8.375 1.00 94.19 88 LEU A C 1
ATOM 732 O O . LEU A 1 88 ? -2.776 -9.537 7.850 1.00 94.19 88 LEU A O 1
ATOM 736 N N . ASP A 1 89 ? -1.819 -8.488 9.591 1.00 93.44 89 ASP A N 1
ATOM 737 C CA . ASP A 1 89 ? -3.088 -8.268 10.271 1.00 93.44 89 ASP A CA 1
ATOM 738 C C . ASP A 1 89 ? -3.882 -7.121 9.617 1.00 93.44 89 ASP A C 1
ATOM 740 O O . ASP A 1 89 ? -3.425 -6.433 8.701 1.00 93.44 89 ASP A O 1
ATOM 744 N N . LYS A 1 90 ? -5.122 -6.922 10.074 1.00 90.94 90 LYS A N 1
ATOM 745 C CA . LYS A 1 90 ? -6.039 -5.931 9.490 1.00 90.94 90 LYS A CA 1
ATOM 746 C C . LYS A 1 90 ? -5.510 -4.498 9.593 1.00 90.94 90 LYS A C 1
ATOM 748 O O . LYS A 1 90 ? -5.846 -3.680 8.739 1.00 90.94 90 LYS A O 1
ATOM 753 N N . ASP A 1 91 ? -4.749 -4.189 10.635 1.00 90.88 91 ASP A N 1
ATOM 754 C CA . ASP A 1 91 ? -4.272 -2.841 10.910 1.00 90.88 91 ASP A CA 1
ATOM 755 C C . ASP A 1 91 ? -3.033 -2.529 10.078 1.00 90.88 91 ASP A C 1
ATOM 757 O O . ASP A 1 91 ? -2.993 -1.486 9.423 1.00 90.88 91 ASP A O 1
ATOM 761 N N . ASP A 1 92 ? -2.096 -3.470 10.020 1.00 93.25 92 ASP A N 1
ATOM 762 C CA . ASP A 1 92 ? -0.916 -3.402 9.162 1.00 93.25 92 ASP A CA 1
ATOM 763 C C . ASP A 1 92 ? -1.296 -3.391 7.684 1.00 93.25 92 ASP A C 1
ATOM 765 O O . ASP A 1 92 ? -0.769 -2.595 6.909 1.00 93.25 92 ASP A O 1
ATOM 769 N N . MET A 1 93 ? -2.271 -4.215 7.289 1.00 93.94 93 MET A N 1
ATOM 770 C CA . MET A 1 93 ? -2.793 -4.205 5.928 1.00 93.94 93 MET A CA 1
ATOM 771 C C . MET A 1 93 ? -3.411 -2.847 5.589 1.00 93.94 93 MET A C 1
ATOM 773 O O . MET A 1 93 ? -3.181 -2.311 4.510 1.00 93.94 93 MET A O 1
ATOM 777 N N . LEU A 1 94 ? -4.185 -2.250 6.498 1.00 92.31 94 LEU A N 1
ATOM 778 C CA . LEU A 1 94 ? -4.779 -0.940 6.245 1.00 92.31 94 LEU A CA 1
ATOM 779 C C . LEU A 1 94 ? -3.715 0.167 6.183 1.00 92.31 94 LEU A C 1
ATOM 781 O O . LEU A 1 94 ? -3.812 1.040 5.320 1.00 92.31 94 LEU A O 1
ATOM 785 N N . LEU A 1 95 ? -2.692 0.112 7.040 1.00 92.44 95 LEU A N 1
ATOM 786 C CA . LEU A 1 95 ? -1.561 1.039 7.002 1.00 92.44 95 LEU A CA 1
ATOM 787 C C . LEU A 1 95 ? -0.783 0.915 5.684 1.00 92.44 95 LEU A C 1
ATOM 789 O O . LEU A 1 95 ? -0.538 1.930 5.035 1.00 92.44 95 LEU A O 1
ATOM 793 N N . LEU A 1 96 ? -0.492 -0.310 5.235 1.00 93.19 96 LEU A N 1
ATOM 794 C CA . LEU A 1 96 ? 0.114 -0.590 3.932 1.00 93.19 96 LEU A CA 1
ATOM 795 C C . LEU A 1 96 ? -0.678 0.066 2.794 1.00 93.19 96 LEU A C 1
ATOM 797 O O . LEU A 1 96 ? -0.099 0.749 1.948 1.00 93.19 96 LEU A O 1
ATOM 801 N N . LEU A 1 97 ? -2.004 -0.118 2.783 1.00 92.62 97 LEU A N 1
ATOM 802 C CA . LEU A 1 97 ? -2.870 0.449 1.749 1.00 92.62 97 LEU A CA 1
ATOM 803 C C . LEU A 1 97 ? -2.822 1.986 1.731 1.00 92.62 97 LEU A C 1
ATOM 805 O O . LEU A 1 97 ? -2.829 2.594 0.661 1.00 92.62 97 LEU A O 1
ATOM 809 N N . ILE A 1 98 ? -2.769 2.623 2.903 1.00 91.38 98 ILE A N 1
ATOM 810 C CA . ILE A 1 98 ? -2.660 4.084 3.021 1.00 91.38 98 ILE A CA 1
ATOM 811 C C . ILE A 1 98 ? -1.293 4.567 2.527 1.00 91.38 98 ILE A C 1
ATOM 813 O O . ILE A 1 98 ? -1.238 5.513 1.743 1.00 91.38 98 ILE A O 1
ATOM 817 N N . VAL A 1 99 ? -0.205 3.919 2.947 1.00 90.81 99 VAL A N 1
ATOM 818 C CA . VAL A 1 99 ? 1.163 4.306 2.572 1.00 90.81 99 VAL A CA 1
ATOM 819 C C . VAL A 1 99 ? 1.355 4.222 1.061 1.00 90.81 99 VAL A C 1
ATOM 821 O O . VAL A 1 99 ? 1.735 5.210 0.443 1.00 90.81 99 VAL A O 1
ATOM 824 N N . VAL A 1 100 ? 0.992 3.101 0.433 1.00 89.56 100 VAL A N 1
ATOM 825 C CA . VAL A 1 100 ? 1.120 2.930 -1.026 1.00 89.56 100 VAL A CA 1
ATOM 826 C C . VAL A 1 100 ? 0.233 3.915 -1.798 1.00 89.56 100 VAL A C 1
ATOM 828 O O . VAL A 1 100 ? 0.625 4.398 -2.861 1.00 89.56 100 VAL A O 1
ATOM 831 N N . PHE A 1 101 ? -0.953 4.250 -1.275 1.00 89.06 101 PHE A N 1
ATOM 832 C CA . PHE A 1 101 ? -1.803 5.295 -1.853 1.00 89.06 101 PHE A CA 1
ATOM 833 C C . PHE A 1 101 ? -1.121 6.670 -1.823 1.00 89.06 101 PHE A C 1
ATOM 835 O O . PHE A 1 101 ? -1.082 7.353 -2.846 1.00 89.06 101 PHE A O 1
ATOM 842 N N . LEU A 1 102 ? -0.570 7.069 -0.673 1.00 86.31 102 LEU A N 1
ATOM 843 C CA . LEU A 1 102 ? 0.120 8.351 -0.512 1.00 86.31 102 LEU A CA 1
ATOM 844 C C . LEU A 1 102 ? 1.385 8.420 -1.3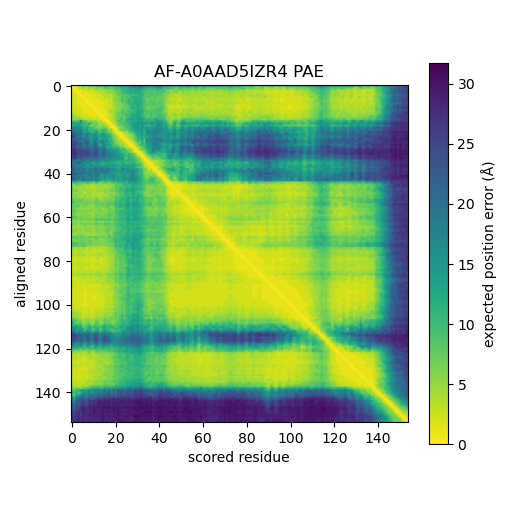63 1.00 86.31 102 LEU A C 1
ATOM 846 O O . LEU A 1 102 ? 1.584 9.408 -2.061 1.00 86.31 102 LEU A O 1
ATOM 850 N N . GLU A 1 103 ? 2.195 7.362 -1.370 1.00 83.56 103 GLU A N 1
ATOM 851 C CA . GLU A 1 103 ? 3.373 7.256 -2.233 1.00 83.56 103 GLU A CA 1
ATOM 852 C C . GLU A 1 103 ? 2.996 7.410 -3.705 1.00 83.56 103 GLU A C 1
ATOM 854 O O . GLU A 1 103 ? 3.618 8.187 -4.426 1.00 83.56 103 GLU A O 1
ATOM 859 N N . GLY A 1 104 ? 1.938 6.720 -4.144 1.00 80.44 104 GLY A N 1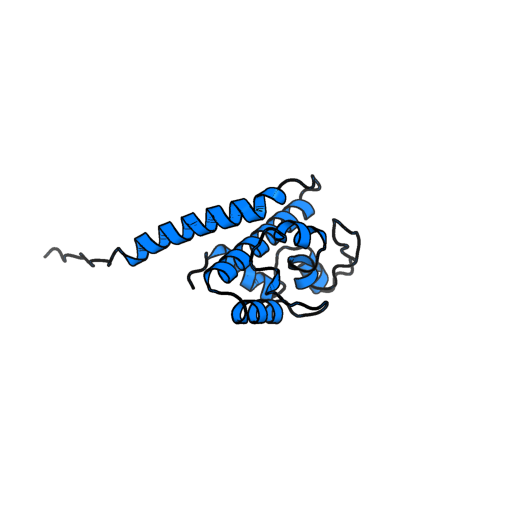
ATOM 860 C CA . GLY A 1 104 ? 1.411 6.848 -5.497 1.00 80.44 104 GLY A CA 1
ATOM 861 C C . GLY A 1 104 ? 0.985 8.280 -5.823 1.00 80.44 104 GLY A C 1
ATOM 862 O O . GLY A 1 104 ? 1.318 8.783 -6.895 1.00 80.44 104 GLY A O 1
ATOM 863 N N . LEU A 1 105 ? 0.299 8.959 -4.898 1.00 79.31 105 LEU A N 1
ATOM 864 C CA . LEU A 1 105 ? -0.095 10.357 -5.070 1.00 79.31 105 LEU A CA 1
ATOM 865 C C . LEU A 1 105 ? 1.110 11.296 -5.161 1.00 79.31 105 LEU A C 1
ATOM 867 O O . LEU A 1 105 ? 1.199 12.050 -6.130 1.00 79.31 105 LEU A O 1
ATOM 871 N N . VAL A 1 106 ? 2.048 11.237 -4.213 1.00 76.44 106 VAL A N 1
ATOM 872 C CA . VAL A 1 106 ? 3.235 12.109 -4.221 1.00 76.44 106 VAL A CA 1
ATOM 873 C C . VAL A 1 106 ? 4.058 11.860 -5.484 1.00 76.44 106 VAL A C 1
ATOM 875 O O . VAL A 1 106 ? 4.451 12.804 -6.166 1.00 76.44 106 VAL A O 1
ATOM 878 N N . PHE A 1 107 ? 4.228 10.595 -5.872 1.00 74.19 107 PHE A N 1
ATOM 879 C CA . PHE A 1 107 ? 4.908 10.238 -7.111 1.00 74.19 107 PHE A CA 1
ATOM 880 C C . PHE A 1 107 ? 4.208 10.840 -8.340 1.00 74.19 107 PHE A C 1
ATOM 882 O O . PHE A 1 107 ? 4.867 11.421 -9.200 1.00 74.19 107 PHE A O 1
ATOM 889 N N . THR A 1 108 ? 2.871 10.774 -8.430 1.00 70.50 108 THR A N 1
ATOM 890 C CA . THR A 1 108 ? 2.139 11.436 -9.528 1.00 70.50 108 THR A CA 1
ATOM 891 C C . THR A 1 108 ? 2.290 12.956 -9.510 1.00 70.50 108 THR A C 1
ATOM 893 O O . THR A 1 108 ? 2.483 13.548 -10.571 1.00 70.50 108 THR A O 1
ATOM 896 N N . GLN A 1 109 ? 2.256 13.589 -8.335 1.00 70.12 109 GLN A N 1
ATOM 897 C CA . GLN A 1 109 ? 2.401 15.038 -8.188 1.00 70.12 109 GLN A CA 1
ATOM 898 C C . GLN A 1 109 ? 3.784 15.513 -8.645 1.00 70.12 109 GLN A C 1
ATOM 900 O O . GLN A 1 109 ? 3.865 16.450 -9.435 1.00 70.12 109 GLN A O 1
ATOM 905 N N . GLN A 1 110 ? 4.854 14.820 -8.253 1.00 66.25 110 GLN A N 1
ATOM 906 C CA . GLN A 1 110 ? 6.223 15.127 -8.687 1.00 66.25 110 GLN A CA 1
ATOM 907 C C . GLN A 1 110 ? 6.452 14.911 -10.188 1.00 66.25 110 GLN A C 1
ATOM 909 O O . GLN A 1 110 ? 7.273 15.580 -10.808 1.00 66.25 110 GLN A O 1
ATOM 914 N N . MET A 1 111 ? 5.723 13.985 -10.816 1.00 59.00 111 MET A N 1
ATOM 915 C CA . MET A 1 111 ? 5.793 13.804 -12.270 1.00 59.00 111 MET A CA 1
ATOM 916 C C . MET A 1 111 ? 5.069 14.904 -13.064 1.00 59.00 111 MET A C 1
ATOM 918 O O . MET A 1 111 ? 5.297 15.023 -14.276 1.00 59.00 111 MET A O 1
ATOM 922 N N . VAL A 1 112 ? 4.150 15.635 -12.427 1.00 60.41 112 VAL A N 1
ATOM 923 C CA . VAL A 1 112 ? 3.367 16.728 -13.028 1.00 60.41 112 VAL A CA 1
ATOM 924 C C . VAL A 1 112 ? 4.022 18.078 -12.745 1.00 60.41 112 VAL A C 1
ATOM 926 O O . VAL A 1 112 ? 4.127 18.906 -13.647 1.00 60.41 112 VAL A O 1
ATOM 929 N N . HIS A 1 113 ? 4.512 18.274 -11.525 1.00 56.38 113 HIS A N 1
ATOM 930 C CA . HIS A 1 113 ? 5.221 19.467 -11.093 1.00 56.38 113 HIS A CA 1
ATOM 931 C C . HIS A 1 113 ? 6.689 19.093 -10.892 1.00 56.38 113 HIS A C 1
ATOM 933 O O . HIS A 1 113 ? 7.008 18.376 -9.952 1.00 56.38 113 HIS A O 1
ATOM 939 N N . SER A 1 114 ? 7.580 19.559 -11.772 1.00 53.75 114 SER A N 1
ATOM 940 C CA . SER A 1 114 ? 9.033 19.305 -11.740 1.00 53.75 114 SER A CA 1
ATOM 941 C C . SER A 1 114 ? 9.752 19.953 -10.539 1.00 53.75 114 SER A C 1
ATOM 943 O O . SER A 1 114 ? 10.810 20.556 -10.701 1.00 53.75 114 SER A O 1
ATOM 945 N N . GLN A 1 115 ? 9.175 19.895 -9.340 1.00 50.72 115 GLN A N 1
ATOM 946 C CA . GLN A 1 115 ? 9.735 20.460 -8.124 1.00 50.72 115 GLN A CA 1
ATOM 947 C C . GLN A 1 115 ? 9.946 19.373 -7.074 1.00 50.72 115 GLN A C 1
ATOM 949 O O . GLN A 1 115 ? 8.990 18.753 -6.627 1.00 50.72 115 GLN A O 1
ATOM 954 N N . GLY A 1 116 ? 11.217 19.214 -6.693 1.00 54.25 116 GLY A N 1
ATOM 955 C CA . GLY A 1 116 ? 11.692 18.892 -5.346 1.00 54.25 116 GLY A CA 1
ATOM 956 C C . GL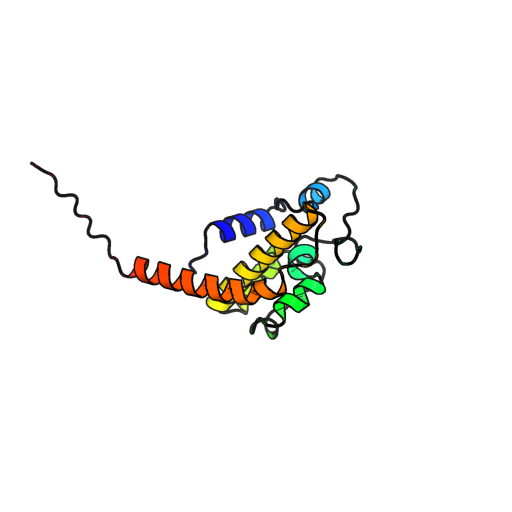Y A 1 116 ? 11.220 17.594 -4.686 1.00 54.25 116 GLY A C 1
ATOM 957 O O . GLY A 1 116 ? 10.037 17.327 -4.516 1.00 54.25 116 GLY A O 1
ATOM 958 N N . ASN A 1 117 ? 12.183 16.842 -4.158 1.00 54.00 117 ASN A N 1
ATOM 959 C CA . ASN A 1 117 ? 12.023 15.607 -3.380 1.00 54.00 117 ASN A CA 1
ATOM 960 C C . ASN A 1 117 ? 11.293 15.763 -2.019 1.00 54.00 117 ASN A C 1
ATOM 962 O O . ASN A 1 117 ? 11.511 14.969 -1.108 1.00 54.00 117 ASN A O 1
ATOM 966 N N . GLN A 1 118 ? 10.472 16.795 -1.830 1.00 55.97 118 GLN A N 1
ATOM 967 C CA . GLN A 1 118 ? 9.944 17.171 -0.522 1.00 55.97 118 GLN A CA 1
ATOM 968 C C . GLN A 1 118 ? 8.620 16.459 -0.218 1.00 55.97 118 GLN A C 1
ATOM 970 O O . GLN A 1 118 ? 7.697 16.480 -1.028 1.00 55.97 118 GLN A O 1
ATOM 975 N N . GLY A 1 119 ? 8.527 15.836 0.963 1.00 63.06 119 GLY A N 1
ATOM 976 C CA . GLY A 1 119 ? 7.260 15.350 1.533 1.00 63.06 119 GLY A CA 1
ATOM 977 C C . GLY A 1 119 ? 7.190 13.861 1.886 1.00 63.06 119 GLY A C 1
ATOM 978 O O . GLY A 1 119 ? 6.267 13.461 2.591 1.00 63.06 119 GLY A O 1
ATOM 979 N N . PHE A 1 120 ? 8.152 13.038 1.458 1.00 67.62 120 PHE A N 1
ATOM 980 C CA . PHE A 1 120 ? 8.099 11.590 1.705 1.00 67.62 120 PHE A CA 1
ATOM 981 C C . PHE A 1 120 ? 8.415 11.179 3.146 1.00 67.62 120 PHE A C 1
ATOM 983 O O . PHE A 1 120 ? 7.810 10.237 3.647 1.00 67.62 120 PHE A O 1
ATOM 990 N N . GLU A 1 121 ? 9.285 11.916 3.837 1.00 69.25 121 GLU A N 1
ATOM 991 C CA . GLU A 1 121 ? 9.629 11.681 5.252 1.00 69.25 121 GLU A CA 1
ATOM 992 C C . GLU A 1 121 ? 8.402 11.758 6.177 1.00 69.25 121 GLU A C 1
ATOM 994 O O . GLU A 1 121 ? 8.365 11.159 7.247 1.00 69.25 121 GLU A O 1
ATOM 999 N N . LEU A 1 122 ? 7.354 12.461 5.740 1.00 77.19 122 LEU A N 1
ATOM 1000 C CA . LEU A 1 122 ? 6.107 12.605 6.481 1.00 77.19 122 LEU A CA 1
ATOM 1001 C C . LEU A 1 122 ? 5.052 11.561 6.098 1.00 77.19 122 LEU A C 1
ATOM 1003 O O . LEU A 1 122 ? 4.019 11.500 6.760 1.00 77.19 122 LEU A O 1
ATOM 1007 N N . VAL A 1 123 ? 5.277 10.726 5.075 1.00 84.50 123 VAL A N 1
ATOM 1008 C CA . VAL A 1 123 ? 4.260 9.787 4.567 1.00 84.50 123 VAL A CA 1
ATOM 1009 C C . VAL A 1 123 ? 3.849 8.780 5.632 1.00 84.50 123 VAL A C 1
ATOM 1011 O O . VAL A 1 123 ? 2.655 8.636 5.891 1.00 84.50 123 VAL A O 1
ATOM 1014 N N . VAL A 1 124 ? 4.806 8.109 6.279 1.00 85.88 124 VAL A N 1
ATOM 1015 C CA . VAL A 1 124 ? 4.500 7.099 7.305 1.00 85.88 124 VAL A CA 1
ATOM 1016 C C . VAL A 1 124 ? 3.903 7.742 8.568 1.00 85.88 124 VAL A C 1
ATOM 1018 O O . VAL A 1 124 ? 2.823 7.304 8.980 1.00 85.88 124 VAL A O 1
ATOM 1021 N N . PRO A 1 125 ? 4.482 8.816 9.149 1.00 87.06 125 PRO A N 1
ATOM 1022 C CA . PRO A 1 125 ? 3.862 9.537 10.265 1.00 87.06 125 PRO A CA 1
ATOM 1023 C C . PRO A 1 125 ? 2.438 10.022 9.968 1.00 87.06 125 PRO A C 1
ATOM 1025 O O . PRO A 1 125 ? 1.527 9.826 10.779 1.00 87.06 125 PRO A O 1
ATOM 1028 N N . TRP A 1 126 ? 2.215 10.602 8.786 1.00 89.12 126 TRP A N 1
ATOM 1029 C CA . TRP A 1 126 ? 0.895 11.068 8.373 1.00 89.12 126 TRP A CA 1
ATOM 1030 C C . TRP A 1 126 ? -0.077 9.901 8.195 1.00 89.12 126 TRP A C 1
ATOM 1032 O O . TRP A 1 126 ? -1.210 9.973 8.671 1.00 89.12 126 TRP A O 1
ATOM 1042 N N . ALA A 1 127 ? 0.357 8.800 7.572 1.00 89.19 127 ALA A N 1
ATOM 1043 C CA . ALA A 1 127 ? -0.461 7.605 7.378 1.00 89.19 127 ALA A CA 1
ATOM 1044 C C . ALA A 1 127 ? -0.923 7.004 8.712 1.00 89.19 127 ALA A C 1
ATOM 1046 O O . ALA A 1 127 ? -2.099 6.664 8.860 1.00 89.19 127 ALA A O 1
ATOM 1047 N N . MET A 1 128 ? -0.028 6.925 9.701 1.00 88.50 128 MET A N 1
ATOM 1048 C CA . MET A 1 128 ? -0.359 6.462 11.050 1.00 88.50 128 MET A CA 1
ATOM 1049 C C . MET A 1 128 ? -1.367 7.390 11.743 1.00 88.50 128 MET A C 1
ATOM 1051 O O . MET A 1 128 ? -2.350 6.913 12.316 1.00 88.50 128 MET A O 1
ATOM 1055 N N . GLY A 1 129 ? -1.165 8.709 11.655 1.00 90.31 129 GLY A N 1
ATOM 1056 C CA . GLY A 1 129 ? -2.099 9.702 12.193 1.00 90.31 129 GLY A CA 1
ATOM 1057 C C . GLY A 1 129 ? -3.485 9.609 11.548 1.00 90.31 129 GLY A C 1
ATOM 1058 O O . GLY A 1 129 ? -4.497 9.512 12.243 1.00 90.31 129 GLY A O 1
ATOM 1059 N N . PHE A 1 130 ? -3.535 9.539 10.217 1.00 89.44 130 PHE A N 1
ATOM 1060 C CA . PHE A 1 130 ? -4.773 9.366 9.463 1.00 89.44 130 PHE A CA 1
ATOM 1061 C C . PHE A 1 130 ? -5.495 8.065 9.837 1.00 89.44 130 PHE A C 1
ATOM 1063 O O . PHE A 1 130 ? -6.706 8.071 10.057 1.00 89.44 130 PHE A O 1
ATOM 1070 N N . LEU A 1 131 ? -4.766 6.950 9.955 1.00 89.81 131 LEU A N 1
ATOM 1071 C CA . LEU A 1 131 ? -5.327 5.659 10.353 1.00 89.81 131 LEU A CA 1
ATOM 1072 C C . LEU A 1 131 ? -5.972 5.722 11.743 1.00 89.81 131 LEU A C 1
ATOM 1074 O O . LEU A 1 131 ? -7.063 5.181 11.944 1.00 89.81 131 LEU A O 1
ATOM 1078 N N . LYS A 1 132 ? -5.315 6.393 12.694 1.00 91.19 132 LYS A N 1
ATOM 1079 C CA . LYS A 1 132 ? -5.828 6.589 14.054 1.00 91.19 132 LYS A CA 1
ATOM 1080 C C . LYS A 1 132 ? -7.156 7.350 14.044 1.00 91.19 132 LYS A C 1
ATOM 1082 O O . LYS A 1 132 ? -8.136 6.860 14.610 1.00 91.19 132 LYS A O 1
ATOM 1087 N N . GLU A 1 133 ? -7.215 8.489 13.358 1.00 91.31 133 GLU A N 1
ATOM 1088 C CA . GLU A 1 133 ? -8.437 9.298 13.266 1.00 91.31 133 GLU A CA 1
ATOM 1089 C C . GLU A 1 133 ? -9.548 8.581 12.490 1.00 91.31 133 GLU A C 1
ATOM 1091 O O . GLU A 1 133 ? -10.706 8.584 12.909 1.00 91.31 133 GLU A O 1
ATOM 1096 N N . PHE A 1 134 ? -9.206 7.869 11.413 1.00 89.06 134 PHE A N 1
ATOM 1097 C CA . PHE A 1 134 ? -10.167 7.069 10.657 1.00 89.06 134 PHE A CA 1
ATOM 1098 C C . PHE A 1 134 ? -10.794 5.966 11.518 1.00 89.06 134 PHE A C 1
ATOM 1100 O O . PHE A 1 134 ? -12.014 5.785 11.509 1.00 89.06 134 PHE A O 1
ATOM 1107 N N . LYS A 1 135 ? -9.993 5.233 12.302 1.00 88.56 135 LYS A N 1
ATOM 1108 C CA . LYS A 1 135 ? -10.516 4.219 13.231 1.00 88.56 135 LYS A CA 1
ATOM 1109 C C . LYS A 1 135 ? -11.410 4.847 14.296 1.00 88.56 135 LYS A C 1
ATOM 1111 O O . LYS A 1 135 ? -12.475 4.305 14.576 1.00 88.56 135 LYS A O 1
ATOM 1116 N N . LYS A 1 136 ? -11.008 5.988 14.863 1.00 89.94 136 LYS A N 1
ATOM 1117 C CA . LYS A 1 136 ? -11.803 6.728 15.854 1.00 89.94 136 LYS A CA 1
ATOM 1118 C C . LYS A 1 136 ? -13.173 7.123 15.293 1.00 89.94 136 LYS A C 1
ATOM 1120 O O . LYS A 1 136 ? -14.184 6.823 15.918 1.00 89.94 136 LYS A O 1
ATOM 1125 N N . ALA A 1 137 ? -13.215 7.711 14.098 1.00 86.94 137 ALA A N 1
ATOM 1126 C CA . ALA A 1 137 ? -14.460 8.131 13.454 1.00 86.94 137 ALA A CA 1
ATOM 1127 C C . ALA A 1 137 ? -15.403 6.956 13.143 1.00 86.94 137 ALA A C 1
ATOM 1129 O O . ALA A 1 137 ? -16.618 7.082 13.275 1.00 86.94 137 ALA A O 1
ATOM 1130 N N . ASN A 1 138 ? -14.861 5.795 12.765 1.00 84.25 1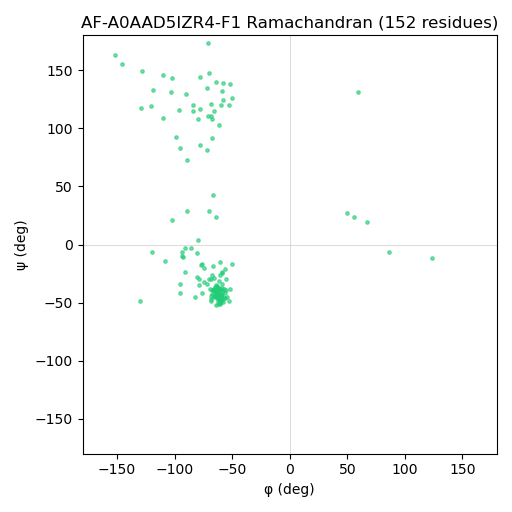38 ASN A N 1
ATOM 1131 C CA . ASN A 1 138 ? -15.690 4.623 12.479 1.00 84.25 138 ASN A CA 1
ATOM 1132 C C . ASN A 1 138 ? -16.167 3.892 13.743 1.00 84.25 138 ASN A C 1
ATOM 1134 O O . ASN A 1 138 ? -17.276 3.376 13.731 1.00 84.25 138 ASN A O 1
ATOM 1138 N N . LYS A 1 139 ? -15.416 3.921 14.854 1.00 79.06 139 LYS A N 1
ATOM 1139 C CA . LYS A 1 139 ? -15.906 3.402 16.147 1.00 79.06 139 LYS A CA 1
ATOM 1140 C C . LYS A 1 139 ? -17.146 4.151 16.646 1.00 79.06 139 LYS A C 1
ATOM 1142 O O . LYS A 1 139 ? -18.045 3.531 17.195 1.00 79.06 139 LYS A O 1
ATOM 1147 N N . VAL A 1 140 ? -17.208 5.470 16.432 1.00 61.50 140 VAL A N 1
ATOM 1148 C CA . VAL A 1 140 ? -18.398 6.284 16.753 1.00 61.50 140 VAL A CA 1
ATOM 1149 C C . VAL A 1 140 ? -19.595 5.856 15.903 1.00 61.50 140 VAL A C 1
ATOM 1151 O O . VAL A 1 140 ? -20.714 5.801 16.392 1.00 61.50 140 VAL A O 1
ATOM 1154 N N . ARG A 1 141 ? -19.355 5.501 14.640 1.00 57.12 141 ARG A N 1
ATOM 1155 C CA . ARG A 1 141 ? -20.399 5.092 13.698 1.00 57.12 141 ARG A CA 1
ATOM 1156 C C . ARG A 1 141 ? -20.988 3.712 14.007 1.00 57.12 141 ARG A C 1
ATOM 1158 O O . ARG A 1 141 ? -22.179 3.524 13.807 1.00 57.12 141 ARG A O 1
ATOM 1165 N N . ASP A 1 142 ? -20.179 2.788 14.524 1.00 55.91 142 ASP A N 1
ATOM 1166 C CA . ASP A 1 142 ? -20.634 1.454 14.945 1.00 55.91 142 ASP A CA 1
ATOM 1167 C C . ASP A 1 142 ? -21.365 1.477 16.309 1.00 55.91 142 ASP A C 1
ATOM 1169 O O . ASP A 1 142 ? -22.080 0.536 16.641 1.00 55.91 142 ASP A O 1
ATOM 1173 N N . GLY A 1 143 ? -21.199 2.549 17.098 1.00 49.78 143 GLY A N 1
ATOM 1174 C CA . GLY A 1 143 ? -21.855 2.747 18.399 1.00 49.78 143 GLY A CA 1
ATOM 1175 C C . GLY A 1 143 ? -23.164 3.547 18.358 1.00 49.78 143 GLY A C 1
ATOM 1176 O O . GLY A 1 143 ? -23.868 3.601 19.362 1.00 49.78 143 GLY A O 1
ATOM 1177 N N . VAL A 1 144 ? -23.508 4.158 17.220 1.00 48.03 144 VAL A N 1
ATOM 1178 C CA . VAL A 1 144 ? -24.803 4.821 17.011 1.00 48.03 144 VAL A CA 1
ATOM 1179 C C . VAL A 1 144 ? -25.702 3.851 16.252 1.00 48.03 144 VAL A C 1
ATOM 1181 O O . VAL A 1 144 ? -25.684 3.787 15.023 1.00 48.03 144 VAL A O 1
ATOM 1184 N N . ALA A 1 145 ? -26.482 3.064 16.995 1.00 40.00 145 ALA A N 1
ATOM 1185 C CA . ALA A 1 145 ? -27.647 2.404 16.425 1.00 40.00 145 ALA A CA 1
ATOM 1186 C C . ALA A 1 145 ? -28.579 3.499 15.889 1.00 40.00 145 ALA A C 1
ATOM 1188 O O . ALA A 1 145 ? -28.994 4.379 16.639 1.00 40.00 145 ALA A O 1
ATOM 1189 N N . PHE A 1 146 ? -28.870 3.473 14.589 1.00 40.75 146 PHE A N 1
ATOM 1190 C CA . PHE A 1 146 ? -29.917 4.306 14.007 1.00 40.75 146 PHE A CA 1
ATOM 1191 C C . PHE A 1 146 ? -31.248 3.914 14.662 1.00 40.75 146 PHE A C 1
ATOM 1193 O O . PHE A 1 146 ? -31.817 2.876 14.321 1.00 40.75 146 PHE A O 1
ATOM 1200 N N . THR A 1 147 ? -31.742 4.715 15.608 1.00 39.78 147 THR A N 1
ATOM 1201 C CA . THR A 1 147 ? -33.169 4.707 15.925 1.00 39.78 147 THR A CA 1
ATOM 1202 C C . THR A 1 147 ? -33.865 5.350 14.731 1.00 39.78 147 THR A C 1
ATOM 1204 O O . THR A 1 147 ? -33.658 6.518 14.406 1.00 39.78 147 THR A O 1
ATOM 1207 N N . ASN A 1 148 ? -34.602 4.534 13.980 1.00 39.16 148 ASN A N 1
ATOM 1208 C CA . ASN A 1 148 ? -35.495 5.012 12.934 1.00 39.16 148 ASN A CA 1
ATOM 1209 C C . ASN A 1 148 ? -36.696 5.688 13.604 1.00 39.16 148 ASN A C 1
ATOM 1211 O O . ASN A 1 148 ? -37.754 5.079 13.727 1.00 39.16 148 ASN A O 1
ATOM 1215 N N . ASP A 1 149 ? -36.536 6.942 14.011 1.00 39.56 149 ASP A N 1
ATOM 1216 C CA . ASP A 1 149 ? -37.649 7.787 14.436 1.00 39.56 149 ASP A CA 1
ATOM 1217 C C . ASP A 1 149 ? -38.201 8.528 13.212 1.00 39.56 149 ASP A C 1
ATOM 1219 O O . ASP A 1 149 ? -37.990 9.721 13.010 1.00 39.56 149 ASP A O 1
ATOM 1223 N N . TYR A 1 150 ? -38.898 7.783 12.351 1.00 40.47 150 TYR A N 1
ATOM 1224 C CA . TYR A 1 150 ? -39.910 8.367 11.475 1.00 40.47 150 TYR A CA 1
ATOM 1225 C C . TYR A 1 150 ? -41.263 8.190 12.163 1.00 40.47 150 TYR A C 1
ATOM 1227 O O . TYR A 1 150 ? -41.999 7.242 11.889 1.00 40.47 150 TYR A O 1
ATOM 1235 N N . GLU A 1 151 ? -41.579 9.101 13.084 1.00 36.88 151 GLU A N 1
ATOM 1236 C CA . GLU A 1 151 ? -42.952 9.281 13.542 1.00 36.88 151 GLU A CA 1
ATOM 1237 C C . GLU A 1 151 ? -43.797 9.804 12.374 1.00 36.88 151 GLU A C 1
ATOM 1239 O O . GLU A 1 151 ? -43.592 10.897 11.843 1.00 36.88 151 GLU A O 1
ATOM 1244 N N . VAL A 1 152 ? -44.751 8.974 11.961 1.00 44.53 152 VAL A N 1
ATOM 1245 C CA . VAL A 1 152 ? -45.849 9.341 11.071 1.00 44.53 152 VAL A CA 1
ATOM 1246 C C . VAL A 1 152 ? -46.752 10.304 11.839 1.00 44.53 152 VAL A C 1
ATOM 1248 O O . VAL A 1 152 ? -47.461 9.898 12.761 1.00 44.53 152 VAL A O 1
ATOM 1251 N N . VAL A 1 153 ? -46.726 11.583 11.465 1.00 42.50 153 VAL A N 1
ATOM 1252 C CA . VAL A 1 153 ? -47.741 12.547 11.902 1.00 42.50 153 VAL A CA 1
ATOM 1253 C C . VAL A 1 153 ? -49.061 12.161 11.230 1.00 42.50 153 VAL A C 1
ATOM 1255 O O . VAL A 1 153 ? -49.123 12.032 10.006 1.00 42.50 153 VAL A O 1
ATOM 1258 N N . LYS A 1 154 ? -50.058 11.892 12.076 1.00 48.09 154 LYS A N 1
ATOM 1259 C CA . LYS A 1 154 ? -51.434 11.508 11.736 1.00 48.09 154 LYS A CA 1
ATOM 1260 C C . LYS A 1 154 ? -52.196 12.606 11.006 1.00 48.09 154 LYS A C 1
ATOM 1262 O O . LYS A 1 154 ? -51.942 13.791 11.313 1.00 48.09 154 LYS A O 1
#

Organism: Acer negundo (NCBI:txid4023)

pLDDT: mean 73.62, std 17.23, range [36.88, 94.19]

Secondary structure (DSSP, 8-state):
----HHHHHHHHHHHTT--TTHHHHHHTT-----B-TTT--B---HHIIIII-HHHHHHGGG-TTGGG----TT--HHHHHHHHHHHS-HHHHHHHHHHHHHHHHHHHHHHHS---STTGGGHHHHHHHHHHHHHHHHHHHHH-----------

Solvent-accessible surface area (backbone atoms only — not comparable to full-atom values): 9452 Å² total; per-residue (Å²): 135,94,70,61,67,70,54,55,51,51,52,53,26,53,70,68,51,60,38,88,41,76,63,33,56,38,77,68,75,46,96,59,90,56,38,39,94,88,71,69,43,73,61,85,44,73,35,38,71,61,56,62,37,71,69,59,47,60,56,44,66,81,45,91,60,54,90,62,60,78,86,59,94,89,54,53,55,63,61,49,54,54,50,40,61,74,63,40,56,75,64,59,43,49,47,50,54,45,39,44,48,50,52,45,49,53,53,39,49,43,76,73,41,93,58,75,94,76,64,55,89,48,42,55,63,48,38,54,52,51,52,52,54,52,52,54,60,47,53,56,57,76,68,54,76,82,77,84,81,76,79,79,82,128

Sequence (154 aa):
MNIPAKIKIFYWQAYRHCLPLKMSLIAQKVPREIACPVYHKKLKTVLHGLWGCKWLKEVRADCSFMSRINWVDGMHFLDFILSCYRCLDKDDMLLLLIVVFLEGLVFTQQMVHSQGNQGFELVVPWAMGFLKEFKKANKVRDGVAFTNDYEVVK

Mean predicted aligned error: 10.83 Å

Radius of gyration: 18.69 Å; Cα contacts (8 Å, |Δi|>4): 113; chains: 1; bounding box: 68×34×46 Å

Foldseek 3Di:
DDADPLLVVQVVCLLVCNQLPVSSVVVVVDPDQDAQPVGRHGDPGSCCQLPVPPVLVVLCPPQPCPVQQDDDPPDRPVVRLVSCVVRDDPLSSNLVSQLSSVSSVVSSVCVVPVDDPPDSNCSSVVSVVVSVVVVVVVVVVVPDDPPPPPDDDD